Protein AF-J3ENT9-F1 (afdb_monomer_lite)

Sequence (57 aa):
MRLILAALLMFSGYVYASCDNISNDDQRNYCKAKQGWGGCQNIKDDGLRNQCKSLEH

Foldseek 3Di:
DVVVVVVVVVVPPDDPPQLVPDPDQQSSQLVCLLVVHHALVRHPPPVSSVVSVVSVD

pLDDT: mean 82.73, std 13.19, range [58.72, 96.94]

Radius of gyration: 17.42 Å; chains: 1; bounding box: 28×33×45 Å

Structure (mmCIF, N/CA/C/O backbone):
data_AF-J3ENT9-F1
#
_entry.id   AF-J3ENT9-F1
#
loop_
_atom_site.group_PDB
_atom_site.id
_atom_site.type_symbol
_atom_site.label_atom_id
_atom_site.label_alt_id
_atom_site.label_comp_id
_atom_site.label_asym_id
_atom_site.label_entity_id
_atom_site.label_seq_id
_atom_site.pdbx_PDB_ins_code
_atom_site.Cartn_x
_atom_site.Cartn_y
_atom_site.Cartn_z
_atom_site.occupancy
_atom_site.B_iso_or_equiv
_atom_site.auth_seq_id
_atom_site.auth_comp_id
_atom_site.auth_asym_id
_atom_site.auth_atom_id
_atom_site.pdbx_PDB_model_num
ATOM 1 N N . MET A 1 1 ? -22.738 22.981 -34.644 1.00 61.22 1 MET A N 1
ATOM 2 C CA . MET A 1 1 ? -21.349 22.457 -34.640 1.00 61.22 1 MET A CA 1
ATOM 3 C C . MET A 1 1 ? -20.601 22.745 -33.336 1.00 61.22 1 MET A C 1
ATOM 5 O O . MET A 1 1 ? -20.085 21.806 -32.755 1.00 61.22 1 MET A O 1
ATOM 9 N N . ARG A 1 2 ? -20.588 23.982 -32.807 1.00 61.97 2 ARG A N 1
ATOM 10 C CA . ARG A 1 2 ? -19.900 24.307 -31.532 1.00 61.97 2 ARG A CA 1
ATOM 11 C C . ARG A 1 2 ? -20.462 23.588 -30.290 1.00 61.97 2 ARG A C 1
ATOM 13 O O . ARG A 1 2 ? -19.697 23.201 -29.419 1.00 61.97 2 ARG A O 1
ATOM 20 N N . LEU A 1 3 ? -21.777 23.350 -30.245 1.00 67.56 3 LEU A N 1
ATOM 21 C CA . LEU A 1 3 ? -22.446 22.683 -29.113 1.00 67.56 3 LEU A CA 1
ATOM 22 C C . LEU A 1 3 ? -22.106 21.185 -28.990 1.00 67.56 3 LEU A C 1
ATOM 24 O O . LEU A 1 3 ? -22.078 20.653 -27.888 1.00 67.56 3 LEU A O 1
ATOM 28 N N . ILE A 1 4 ? -21.796 20.517 -30.107 1.00 70.62 4 ILE A N 1
ATOM 29 C CA . ILE A 1 4 ? -21.443 19.086 -30.127 1.00 70.62 4 ILE A CA 1
ATOM 30 C C . ILE A 1 4 ? -20.037 18.873 -29.546 1.00 70.62 4 ILE A C 1
ATOM 32 O O . ILE A 1 4 ? -19.816 17.944 -28.776 1.00 70.62 4 ILE A O 1
ATOM 36 N N . LEU A 1 5 ? -19.102 19.777 -29.855 1.00 67.81 5 LEU A N 1
ATOM 37 C CA . LEU A 1 5 ? -17.744 19.750 -29.305 1.00 67.81 5 LEU A CA 1
ATOM 38 C C . LEU A 1 5 ? -17.734 19.994 -27.787 1.00 67.81 5 LEU A C 1
ATOM 40 O O . LEU A 1 5 ? -16.985 19.339 -27.070 1.00 67.81 5 LEU A O 1
ATOM 44 N N . ALA A 1 6 ? -18.602 20.880 -27.287 1.00 69.88 6 ALA A N 1
ATOM 45 C CA . ALA A 1 6 ? -18.744 21.132 -25.851 1.00 69.88 6 ALA A CA 1
ATOM 46 C C . ALA A 1 6 ? -19.312 19.920 -25.089 1.00 69.88 6 ALA A C 1
ATOM 48 O O . ALA A 1 6 ? -18.873 19.638 -23.978 1.00 69.88 6 ALA A O 1
ATOM 49 N N . ALA A 1 7 ? -20.247 19.176 -25.690 1.00 68.69 7 ALA A N 1
ATOM 50 C CA . ALA A 1 7 ? -20.807 17.970 -25.083 1.00 68.69 7 ALA A CA 1
ATOM 51 C C . ALA A 1 7 ? -19.773 16.836 -24.971 1.00 68.69 7 ALA A C 1
ATOM 53 O O . ALA A 1 7 ? -19.680 16.205 -23.925 1.00 68.69 7 ALA A O 1
ATOM 54 N N . LEU A 1 8 ? -18.947 16.616 -26.000 1.00 67.06 8 LEU A N 1
ATOM 55 C CA . LEU A 1 8 ? -17.888 15.594 -25.983 1.00 67.06 8 LEU A CA 1
ATOM 56 C C . LEU A 1 8 ? -16.822 15.856 -24.907 1.00 67.06 8 LEU A C 1
ATOM 58 O O . LEU A 1 8 ? -16.370 14.916 -24.260 1.00 67.06 8 LEU A O 1
ATOM 62 N N . LEU A 1 9 ? -16.478 17.125 -24.664 1.00 66.38 9 LEU A N 1
ATOM 63 C CA . LEU A 1 9 ? -15.520 17.514 -23.622 1.00 66.38 9 LEU A CA 1
ATOM 64 C C . LEU A 1 9 ? -16.041 17.280 -22.192 1.00 66.38 9 LEU A C 1
ATOM 66 O O . LEU A 1 9 ? -15.246 17.124 -21.266 1.00 66.38 9 LEU A O 1
ATOM 70 N N . MET A 1 10 ? -17.363 17.211 -22.006 1.00 68.12 10 MET A N 1
ATOM 71 C CA . MET A 1 10 ? -17.976 16.859 -20.719 1.00 68.12 10 MET A CA 1
ATOM 72 C C . MET A 1 10 ? -17.965 15.345 -20.440 1.00 68.12 10 MET A C 1
ATOM 74 O O . MET A 1 10 ? -18.139 14.946 -19.292 1.00 68.12 10 MET A O 1
ATOM 78 N N . PHE A 1 11 ? -17.711 14.499 -21.447 1.00 61.75 11 PHE A N 1
ATOM 79 C CA . PHE A 1 11 ? -17.587 13.042 -21.280 1.00 61.75 11 PHE A CA 1
ATOM 80 C C . PHE A 1 11 ? -16.137 12.554 -21.109 1.00 61.75 11 PHE A C 1
ATOM 82 O O . PHE A 1 11 ? -15.917 11.405 -20.736 1.00 61.75 11 PHE A O 1
ATOM 89 N N . SER A 1 12 ? -15.132 13.403 -21.338 1.00 62.34 12 SER A N 1
ATOM 90 C CA . SER A 1 12 ? -13.706 13.019 -21.365 1.00 62.34 12 SER A CA 1
ATOM 91 C C . SER A 1 12 ? -13.012 12.861 -19.996 1.00 62.34 12 SER A C 1
ATOM 93 O O . SER A 1 12 ? -11.787 12.813 -19.937 1.00 62.34 12 SER A O 1
ATOM 95 N N . GLY A 1 13 ? -13.749 12.790 -18.884 1.00 61.38 13 GLY A N 1
ATOM 96 C CA . GLY A 1 13 ? -13.173 13.011 -17.549 1.00 61.38 13 GLY A CA 1
ATOM 97 C C . GLY A 1 13 ? -12.950 11.808 -16.630 1.00 61.38 13 GLY A C 1
ATOM 98 O O . GLY A 1 13 ? -12.427 12.007 -15.539 1.00 61.38 13 GLY A O 1
ATOM 99 N N . TYR A 1 14 ? -13.340 10.584 -16.993 1.00 62.28 14 TYR A N 1
ATOM 100 C CA . TYR A 1 14 ? -13.272 9.451 -16.056 1.00 62.28 14 TYR A CA 1
ATOM 101 C C . TYR A 1 14 ? -12.074 8.551 -16.354 1.00 62.28 14 TYR A C 1
ATOM 103 O O . TYR A 1 14 ? -12.206 7.470 -16.925 1.00 62.28 14 TYR A O 1
ATOM 111 N N . VAL A 1 15 ? -10.878 8.990 -15.959 1.00 59.91 15 VAL A N 1
ATOM 112 C CA . VAL A 1 15 ? -9.727 8.084 -15.872 1.00 59.91 15 VAL A CA 1
ATOM 113 C C . VAL A 1 15 ? -9.934 7.188 -14.651 1.00 59.91 15 VAL A C 1
ATOM 115 O O . VAL A 1 15 ? -9.722 7.603 -13.513 1.00 59.91 15 VAL A O 1
ATOM 118 N N . TYR A 1 16 ? -10.371 5.949 -14.883 1.00 64.94 16 TYR A N 1
ATOM 119 C CA . TYR A 1 16 ? -10.386 4.906 -13.861 1.00 64.94 16 TYR A CA 1
ATOM 120 C C . TYR A 1 16 ? -8.947 4.434 -13.625 1.00 64.94 16 TYR A C 1
ATOM 122 O O . TYR A 1 16 ? -8.422 3.582 -14.344 1.00 64.94 16 TYR A O 1
ATOM 130 N N . ALA A 1 17 ? -8.276 5.021 -12.635 1.00 69.94 17 ALA A N 1
ATOM 131 C CA . ALA A 1 17 ? -6.989 4.522 -12.172 1.00 69.94 17 ALA A CA 1
ATOM 132 C C . ALA A 1 17 ? -7.216 3.206 -11.408 1.00 69.94 17 ALA A C 1
ATOM 134 O O . ALA A 1 17 ? -7.532 3.209 -10.218 1.00 69.94 17 ALA A O 1
ATOM 135 N N . SER A 1 18 ? -7.093 2.073 -12.107 1.00 84.31 18 SER A N 1
ATOM 136 C CA . SER A 1 18 ? -7.138 0.756 -11.464 1.00 84.31 18 SER A CA 1
ATOM 137 C C . SER A 1 18 ? -5.925 0.570 -10.552 1.00 84.31 18 SER A C 1
ATOM 139 O O . SER A 1 18 ? -4.794 0.862 -10.957 1.00 84.31 18 SER A O 1
ATOM 141 N N . CYS A 1 19 ? -6.144 0.012 -9.358 1.00 91.06 19 CYS A N 1
ATOM 142 C CA . CYS A 1 19 ? -5.067 -0.327 -8.430 1.00 91.06 19 CYS A CA 1
ATOM 143 C C . CYS A 1 19 ? -4.058 -1.313 -9.040 1.00 91.06 19 CYS A C 1
ATOM 145 O O . CYS A 1 19 ? -2.909 -1.344 -8.613 1.00 91.06 19 CYS A O 1
ATOM 147 N N . ASP A 1 20 ? -4.448 -2.107 -10.044 1.00 88.44 20 ASP A N 1
ATOM 148 C CA . ASP A 1 20 ? -3.556 -3.082 -10.685 1.00 88.44 20 ASP A CA 1
ATOM 149 C C . ASP A 1 20 ? -2.366 -2.452 -11.421 1.00 88.44 20 ASP A 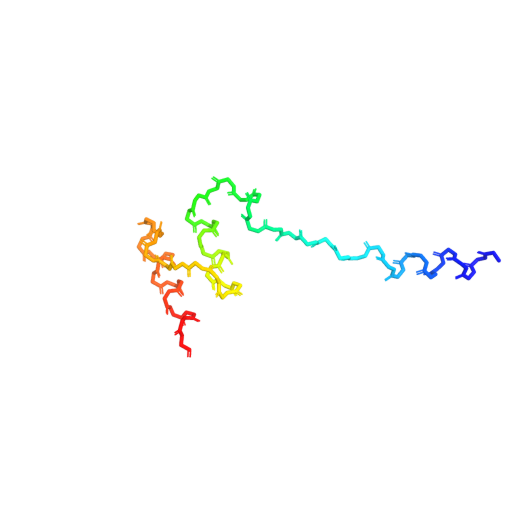C 1
ATOM 151 O O . ASP A 1 20 ? -1.343 -3.110 -11.578 1.00 88.44 20 ASP A O 1
ATOM 155 N N . ASN A 1 21 ? -2.439 -1.169 -11.790 1.00 90.06 21 ASN A N 1
ATOM 156 C CA . ASN A 1 21 ? -1.306 -0.457 -12.397 1.00 90.06 21 ASN A CA 1
ATOM 157 C C . ASN A 1 21 ? -0.271 0.040 -11.367 1.00 90.06 21 ASN A C 1
ATOM 159 O O . ASN A 1 21 ? 0.720 0.668 -11.736 1.00 90.06 21 ASN A O 1
ATOM 163 N N . ILE A 1 22 ? -0.482 -0.211 -10.071 1.00 91.75 22 ILE A N 1
ATOM 164 C CA . ILE A 1 22 ? 0.443 0.207 -9.017 1.00 91.75 22 ILE A CA 1
ATOM 165 C C . ILE A 1 22 ? 1.560 -0.836 -8.880 1.00 91.75 22 ILE A C 1
ATOM 167 O O . ILE A 1 22 ? 1.341 -1.961 -8.422 1.00 91.75 22 ILE A O 1
ATOM 171 N N . SER A 1 23 ? 2.779 -0.430 -9.244 1.00 94.75 23 SER A N 1
ATOM 172 C CA . SER A 1 23 ? 3.970 -1.289 -9.192 1.00 94.75 23 SER A CA 1
ATOM 173 C C . SER A 1 23 ? 4.382 -1.677 -7.771 1.00 94.75 23 SER A C 1
ATOM 175 O O . SER A 1 23 ? 4.957 -2.744 -7.588 1.00 94.75 23 SER A O 1
ATOM 177 N N . ASN A 1 24 ? 4.133 -0.824 -6.774 1.00 94.75 24 ASN A N 1
ATOM 178 C CA . ASN A 1 24 ? 4.440 -1.141 -5.383 1.00 94.75 24 ASN A CA 1
ATOM 179 C C . ASN A 1 24 ? 3.305 -1.980 -4.780 1.00 94.75 24 ASN A C 1
ATOM 181 O O . ASN A 1 24 ? 2.170 -1.516 -4.681 1.00 94.75 24 ASN A O 1
ATOM 185 N N . ASP A 1 25 ? 3.624 -3.201 -4.356 1.00 93.31 25 ASP A N 1
ATOM 186 C CA . ASP A 1 25 ? 2.665 -4.146 -3.779 1.00 93.31 25 ASP A CA 1
ATOM 187 C C . ASP A 1 25 ? 1.921 -3.578 -2.569 1.00 93.31 25 ASP A C 1
ATOM 189 O O . ASP A 1 25 ? 0.704 -3.730 -2.475 1.00 93.31 25 ASP A O 1
ATOM 193 N N . ASP A 1 26 ? 2.617 -2.877 -1.678 1.00 95.38 26 ASP A N 1
ATOM 194 C CA . ASP A 1 26 ? 2.029 -2.320 -0.461 1.00 95.38 26 ASP A CA 1
ATOM 195 C C . ASP A 1 26 ? 1.011 -1.224 -0.798 1.00 95.38 26 ASP A C 1
ATOM 197 O O . ASP A 1 26 ? -0.120 -1.229 -0.308 1.00 95.38 26 ASP A O 1
ATOM 201 N N . GLN A 1 27 ? 1.365 -0.335 -1.728 1.00 94.94 27 GLN A N 1
ATOM 202 C CA . GLN A 1 27 ? 0.457 0.703 -2.221 1.00 94.94 27 GLN A CA 1
ATOM 203 C C . GLN A 1 27 ? -0.708 0.115 -3.023 1.00 94.94 27 GLN A C 1
ATOM 205 O O . GLN A 1 27 ? -1.833 0.608 -2.926 1.00 94.94 27 GLN A O 1
ATOM 210 N N . ARG A 1 28 ? -0.469 -0.955 -3.792 1.00 94.19 28 ARG A N 1
ATOM 211 C CA . ARG A 1 28 ? -1.513 -1.668 -4.533 1.00 94.19 28 ARG A CA 1
ATOM 212 C C . ARG A 1 28 ? -2.514 -2.311 -3.583 1.00 94.19 28 ARG A C 1
ATOM 214 O O . ARG A 1 28 ? -3.713 -2.140 -3.772 1.00 94.19 28 ARG A O 1
ATOM 221 N N . ASN A 1 29 ? -2.039 -3.013 -2.558 1.00 93.75 29 ASN A N 1
ATOM 222 C CA . ASN A 1 29 ? -2.886 -3.642 -1.547 1.00 93.75 29 ASN A CA 1
ATOM 223 C C . ASN A 1 29 ? -3.667 -2.597 -0.744 1.00 93.75 29 ASN A C 1
ATOM 225 O O . ASN A 1 29 ? -4.863 -2.775 -0.537 1.00 93.75 29 ASN A O 1
ATOM 229 N N . TYR A 1 30 ? -3.037 -1.477 -0.380 1.00 93.75 30 TYR A N 1
ATOM 230 C CA . TYR A 1 30 ? -3.721 -0.354 0.262 1.00 93.75 30 TYR A CA 1
ATOM 231 C C . TYR A 1 30 ? -4.819 0.249 -0.628 1.00 93.75 30 TYR A C 1
ATOM 233 O O . TYR A 1 30 ? -5.939 0.473 -0.177 1.00 93.75 30 TYR A O 1
ATOM 241 N N . CYS A 1 31 ? -4.530 0.467 -1.914 1.00 93.00 31 CYS A N 1
ATOM 242 C CA . CYS A 1 31 ? -5.512 0.946 -2.887 1.00 93.00 31 CYS A CA 1
ATOM 243 C C . CYS A 1 31 ? -6.698 -0.019 -3.019 1.00 93.00 31 CYS A C 1
ATOM 245 O O . CYS A 1 31 ? -7.847 0.415 -2.988 1.00 93.00 31 CYS A O 1
ATOM 247 N N . LYS A 1 32 ? -6.425 -1.325 -3.120 1.00 91.56 32 LYS A N 1
ATOM 248 C CA . LYS A 1 32 ? -7.455 -2.365 -3.206 1.00 91.56 32 LYS A CA 1
ATOM 249 C C . LYS A 1 32 ? -8.323 -2.375 -1.939 1.00 91.56 32 LYS A C 1
ATOM 251 O O . LYS A 1 32 ? -9.545 -2.265 -2.046 1.00 91.56 32 LYS A O 1
ATOM 256 N N . ALA A 1 33 ? -7.704 -2.361 -0.756 1.00 91.75 33 ALA A N 1
ATOM 257 C CA . ALA A 1 33 ? -8.415 -2.284 0.521 1.00 91.75 33 ALA A CA 1
ATOM 258 C C . ALA A 1 33 ? -9.329 -1.046 0.601 1.00 91.75 33 ALA A C 1
ATOM 260 O O . ALA A 1 33 ? -10.492 -1.168 0.970 1.00 91.75 33 ALA A O 1
ATOM 261 N N . LYS A 1 34 ? -8.867 0.126 0.135 1.00 88.88 34 LYS A N 1
ATOM 262 C CA . LYS A 1 34 ? -9.691 1.348 0.032 1.00 88.88 34 LYS A CA 1
ATOM 263 C C . LYS A 1 34 ? -10.905 1.221 -0.886 1.00 88.88 34 LYS A C 1
ATOM 265 O O . LYS A 1 34 ? -11.873 1.952 -0.706 1.00 88.88 34 LYS A O 1
ATOM 270 N N . GLN A 1 35 ? -10.843 0.359 -1.895 1.00 89.25 35 GLN A N 1
ATOM 271 C CA . GLN A 1 35 ? -11.978 0.094 -2.777 1.00 89.25 35 GLN A CA 1
ATOM 272 C C . GLN A 1 35 ? -12.963 -0.914 -2.161 1.00 89.25 35 GLN A C 1
ATOM 274 O O . GLN A 1 35 ? -14.042 -1.102 -2.720 1.00 89.25 35 GLN A O 1
ATOM 279 N N . GLY A 1 36 ? -12.610 -1.558 -1.039 1.00 84.88 36 GLY A N 1
ATOM 280 C CA . GLY A 1 36 ? -13.392 -2.608 -0.377 1.00 84.88 36 GLY A CA 1
ATOM 281 C C . GLY A 1 36 ? -13.058 -4.034 -0.832 1.00 84.88 36 GLY A C 1
ATOM 282 O O . GLY A 1 36 ? -13.833 -4.950 -0.573 1.00 84.88 36 GLY A O 1
ATOM 283 N N . TRP A 1 37 ? -11.940 -4.239 -1.542 1.00 75.69 37 TRP A N 1
ATOM 284 C CA . TRP A 1 37 ? -11.571 -5.529 -2.142 1.00 75.69 37 TRP A CA 1
ATOM 285 C C . TRP A 1 37 ? -10.119 -5.845 -1.773 1.00 75.69 37 TRP A C 1
ATOM 287 O O . TRP A 1 37 ? -9.242 -5.020 -1.971 1.00 75.69 37 TRP A O 1
ATOM 297 N N . GLY A 1 38 ? -9.812 -7.039 -1.268 1.00 74.12 38 GLY A N 1
ATOM 298 C CA . GLY A 1 38 ? -8.469 -7.354 -0.751 1.00 74.12 38 GLY A CA 1
ATOM 299 C C . GLY A 1 38 ? -8.318 -7.022 0.736 1.00 74.12 38 GLY A C 1
ATOM 300 O O . GLY A 1 38 ? -9.297 -6.678 1.385 1.00 74.12 38 GLY A O 1
ATOM 301 N N . GLY A 1 39 ? -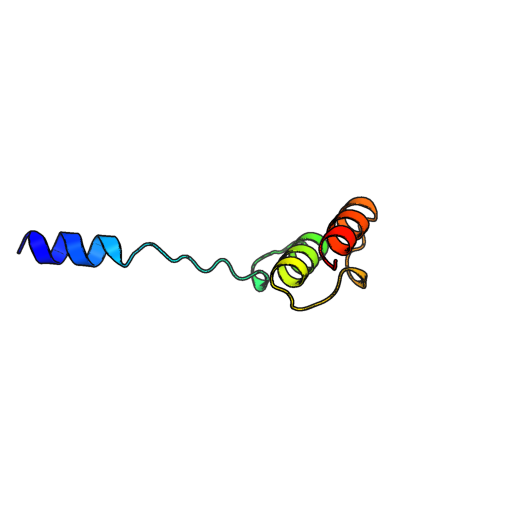7.116 -7.188 1.297 1.00 80.31 39 GLY A N 1
ATOM 302 C CA . GLY A 1 39 ? -6.930 -7.052 2.743 1.00 80.31 39 GLY A CA 1
ATOM 303 C C . GLY A 1 39 ? -5.560 -6.539 3.157 1.00 80.31 39 GLY A C 1
ATOM 304 O O . GLY A 1 39 ? -4.531 -6.861 2.550 1.00 80.31 39 GLY A O 1
ATOM 305 N N . CYS A 1 40 ? -5.565 -5.756 4.234 1.00 93.19 40 CYS A N 1
ATOM 306 C CA . CYS A 1 40 ? -4.393 -5.081 4.781 1.00 93.19 40 CYS A CA 1
ATOM 307 C C . CYS A 1 40 ? -3.286 -6.049 5.235 1.00 93.19 40 CYS A C 1
ATOM 309 O O . CYS A 1 40 ? -2.135 -5.638 5.366 1.00 93.19 40 CYS A O 1
ATOM 311 N N . GLN A 1 41 ? -3.590 -7.339 5.442 1.00 91.69 41 GLN A N 1
ATOM 312 C CA . GLN A 1 41 ? -2.601 -8.367 5.803 1.00 91.69 41 GLN A CA 1
ATOM 313 C C . GLN A 1 41 ? -1.431 -8.507 4.818 1.00 91.69 41 GLN A C 1
ATOM 315 O O . GLN A 1 41 ? -0.358 -8.935 5.230 1.00 91.69 41 GLN A O 1
ATOM 320 N N . ASN A 1 42 ? -1.611 -8.138 3.546 1.00 91.19 42 ASN A N 1
ATOM 321 C CA . ASN A 1 42 ? -0.562 -8.269 2.530 1.00 91.19 42 ASN A CA 1
ATOM 322 C C . ASN A 1 42 ? 0.385 -7.059 2.458 1.00 91.19 42 ASN A C 1
ATOM 324 O O . ASN A 1 42 ? 1.311 -7.072 1.649 1.00 91.19 42 ASN A O 1
ATOM 328 N N . ILE A 1 43 ? 0.151 -6.019 3.266 1.00 95.44 43 ILE A N 1
ATO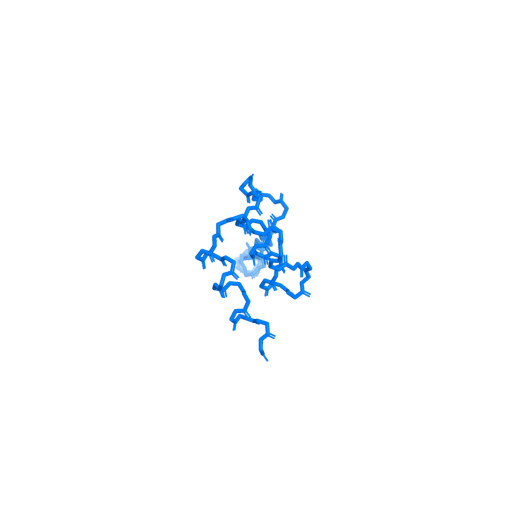M 329 C CA . ILE A 1 43 ? 1.005 -4.831 3.334 1.00 95.44 43 ILE A CA 1
ATOM 330 C C . ILE A 1 43 ? 2.171 -5.115 4.282 1.00 95.44 43 ILE A C 1
ATOM 332 O O . ILE A 1 43 ? 1.964 -5.385 5.470 1.00 95.44 43 ILE A O 1
ATOM 336 N N . LYS A 1 44 ? 3.397 -5.055 3.763 1.00 96.56 44 LYS A N 1
ATOM 337 C CA . LYS A 1 44 ? 4.621 -5.339 4.521 1.00 96.56 44 LYS A CA 1
ATOM 338 C C . LYS A 1 44 ? 5.019 -4.167 5.406 1.00 96.56 44 LYS A C 1
ATOM 340 O O . LYS A 1 44 ? 5.434 -4.400 6.535 1.00 96.56 44 LYS A O 1
ATOM 345 N N . ASP A 1 45 ? 4.846 -2.936 4.932 1.00 96.94 45 ASP A N 1
ATOM 346 C CA . ASP A 1 45 ? 5.057 -1.742 5.748 1.00 96.94 45 ASP A CA 1
ATOM 347 C C . ASP A 1 45 ? 4.046 -1.665 6.907 1.00 96.94 45 ASP A C 1
ATOM 349 O O . ASP A 1 45 ? 2.833 -1.567 6.707 1.00 96.94 45 ASP A O 1
ATOM 353 N N . ASP A 1 46 ? 4.546 -1.721 8.140 1.00 96.25 46 ASP A N 1
ATOM 354 C CA . ASP A 1 46 ? 3.720 -1.764 9.350 1.00 96.25 46 ASP A CA 1
ATOM 355 C C . ASP A 1 46 ? 2.886 -0.491 9.547 1.00 96.25 46 ASP A C 1
ATOM 357 O O . ASP A 1 46 ? 1.738 -0.561 9.998 1.00 96.25 46 ASP A O 1
ATOM 361 N N . GLY A 1 47 ? 3.438 0.671 9.187 1.00 96.19 47 GLY A N 1
ATOM 362 C CA . GLY A 1 47 ? 2.752 1.955 9.298 1.00 96.19 47 GLY A CA 1
ATOM 363 C C . GLY A 1 47 ? 1.580 2.040 8.326 1.00 96.19 47 GLY A C 1
ATOM 364 O O . GLY A 1 47 ? 0.450 2.337 8.725 1.00 96.19 47 GLY A O 1
ATOM 365 N N . LEU A 1 48 ? 1.826 1.696 7.063 1.00 96.25 48 LEU A N 1
ATOM 366 C CA . LEU A 1 48 ? 0.807 1.657 6.024 1.00 96.25 48 LEU A CA 1
ATOM 367 C C . LEU A 1 48 ? -0.234 0.569 6.300 1.00 96.25 48 LEU A C 1
ATOM 369 O O . LEU A 1 48 ? -1.422 0.789 6.071 1.00 96.25 48 LEU A O 1
ATOM 373 N N . ARG A 1 49 ? 0.170 -0.583 6.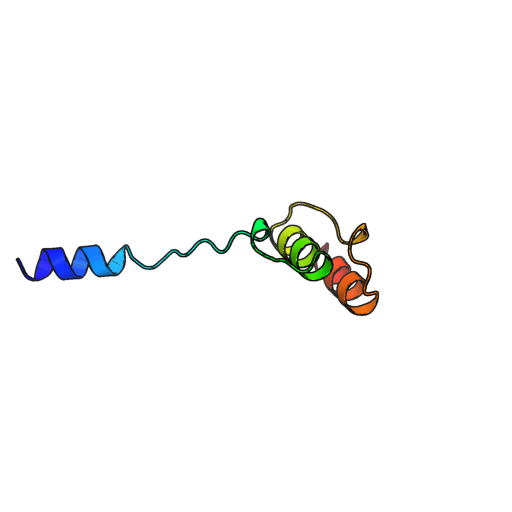846 1.00 95.81 49 ARG A N 1
ATOM 374 C CA . ARG A 1 49 ? -0.757 -1.647 7.248 1.00 95.81 49 ARG A CA 1
ATOM 375 C C . ARG A 1 49 ? -1.687 -1.195 8.366 1.00 95.81 49 ARG A C 1
ATOM 377 O O . ARG A 1 49 ? -2.883 -1.470 8.303 1.00 95.81 49 ARG A O 1
ATOM 384 N N . ASN A 1 50 ? -1.170 -0.502 9.377 1.00 95.56 50 ASN A N 1
ATOM 385 C CA . ASN A 1 50 ? -1.996 0.032 10.460 1.00 95.56 50 AS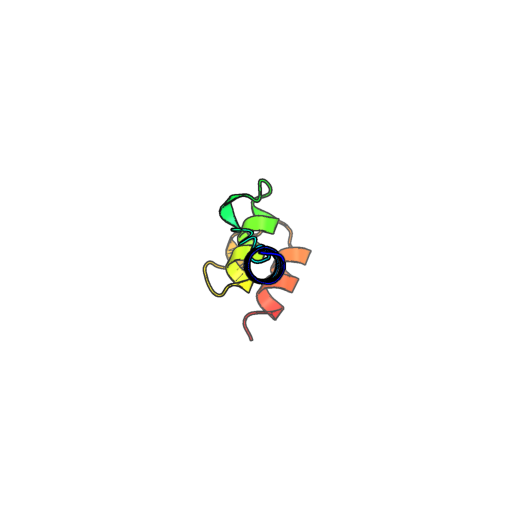N A CA 1
ATOM 386 C C . ASN A 1 50 ? -2.949 1.119 9.954 1.00 95.56 50 ASN A C 1
ATOM 388 O O . ASN A 1 50 ? -4.122 1.120 10.322 1.00 95.56 50 ASN A O 1
ATOM 392 N N . GLN A 1 51 ? -2.479 1.987 9.053 1.00 94.31 51 GLN A N 1
ATOM 393 C CA . GLN A 1 51 ? -3.342 2.955 8.380 1.00 94.31 51 GLN A CA 1
ATOM 394 C C . GLN A 1 51 ? -4.444 2.254 7.576 1.00 94.31 51 GLN A C 1
ATOM 396 O O . GLN A 1 51 ? -5.609 2.614 7.698 1.00 94.31 51 GLN A O 1
ATOM 401 N N . CYS A 1 52 ? -4.105 1.220 6.810 1.00 94.31 52 CYS A N 1
ATOM 402 C CA . CYS A 1 52 ? -5.066 0.406 6.073 1.00 94.31 52 CYS A CA 1
ATOM 403 C C . CYS A 1 52 ? -6.146 -0.184 6.989 1.00 94.31 52 CYS A C 1
ATOM 405 O O . CYS A 1 52 ? -7.328 0.012 6.735 1.00 94.31 52 CYS A O 1
ATOM 407 N N . LYS A 1 53 ? -5.755 -0.826 8.097 1.00 92.38 53 LYS A N 1
ATOM 408 C CA . LYS A 1 53 ? -6.694 -1.427 9.060 1.00 92.38 53 LYS A CA 1
ATOM 409 C C . LYS A 1 53 ? -7.631 -0.405 9.704 1.00 92.38 53 LYS A C 1
ATOM 411 O O . LYS A 1 53 ? -8.752 -0.749 10.056 1.00 92.38 53 LYS A O 1
ATOM 416 N N . SER A 1 54 ? -7.197 0.849 9.845 1.00 91.62 54 SER A N 1
ATOM 417 C CA . SER A 1 54 ? -8.064 1.920 10.357 1.00 91.62 54 SER A CA 1
ATOM 418 C C . SER A 1 54 ? -9.216 2.281 9.411 1.00 91.62 54 SER A C 1
ATOM 420 O O . SER A 1 54 ? -10.181 2.897 9.847 1.00 91.62 54 SER A O 1
ATOM 422 N N . LEU A 1 55 ? -9.129 1.884 8.137 1.00 84.00 55 LEU A N 1
A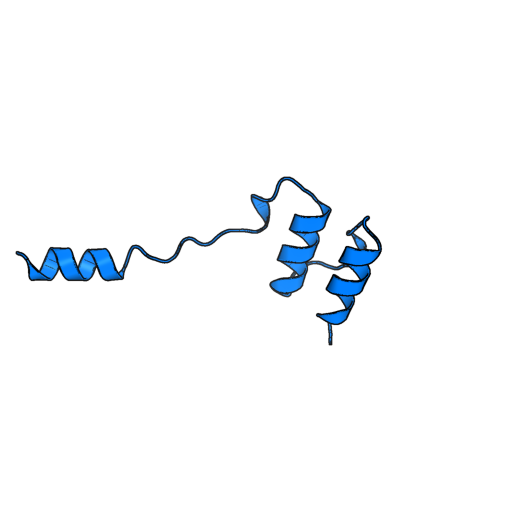TOM 423 C CA . LEU A 1 55 ? -10.181 2.071 7.136 1.00 84.00 55 LEU A CA 1
ATOM 424 C C . LEU A 1 55 ? -11.201 0.920 7.116 1.00 84.00 55 LEU A C 1
ATOM 426 O O . LEU A 1 55 ? -12.208 1.039 6.430 1.00 84.00 55 LEU A O 1
ATOM 430 N N . GLU A 1 56 ? -10.944 -0.185 7.826 1.00 73.56 56 GLU A N 1
ATOM 431 C CA . GLU A 1 56 ? -11.822 -1.368 7.891 1.00 73.56 56 GLU A CA 1
ATOM 432 C C . GLU A 1 56 ? -12.885 -1.274 9.018 1.00 73.56 56 GLU A C 1
ATOM 434 O O . GLU A 1 56 ? -13.424 -2.297 9.437 1.00 73.56 56 GLU A O 1
ATOM 439 N N . HIS A 1 57 ? -13.167 -0.071 9.539 1.00 58.72 57 HIS A N 1
ATOM 440 C CA . HIS A 1 57 ? -14.253 0.219 10.497 1.00 58.72 57 HIS A CA 1
ATOM 441 C C . HIS A 1 57 ? -15.461 0.842 9.796 1.00 58.72 57 HIS A C 1
ATOM 443 O O . HIS A 1 57 ? -16.596 0.501 10.197 1.00 58.72 57 HIS A O 1
#

Secondary structure (DSSP, 8-state):
-HHHHHHHHHHTT-----GGG-SSHHHHHHHHHHHT-S-GGG--SHHHHHHHHHT--